Protein AF-A0A2A9CLD4-F1 (afdb_monomer)

Secondary structure (DSSP, 8-state):
--HHHHHHHHHHHHHHSS--HHHHHHS-HHHHHHHHHHHTS--TTTS--

Radius of gyration: 11.52 Å; Cα contacts (8 Å, |Δi|>4): 25; chains: 1; bounding box: 24×24×30 Å

Mean predicted aligned error: 6.97 Å

Solvent-accessible surface area (backbone atoms only — not comparable to full-atom values): 3065 Å² total; per-residue (Å²): 135,53,75,69,58,48,52,53,49,50,53,50,45,42,73,77,42,93,53,54,60,74,59,59,68,71,46,49,71,68,54,52,48,50,52,41,51,74,74,65,46,76,52,70,74,76,71,72,119

Structure (mmCIF, N/CA/C/O backbone):
data_AF-A0A2A9CLD4-F1
#
_entry.id   AF-A0A2A9CLD4-F1
#
loop_
_atom_site.group_PDB
_atom_site.id
_atom_site.type_symbol
_atom_site.label_atom_id
_atom_site.label_a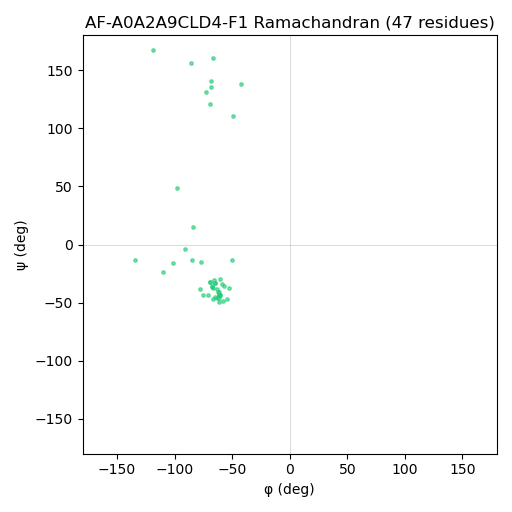lt_id
_atom_site.label_comp_id
_a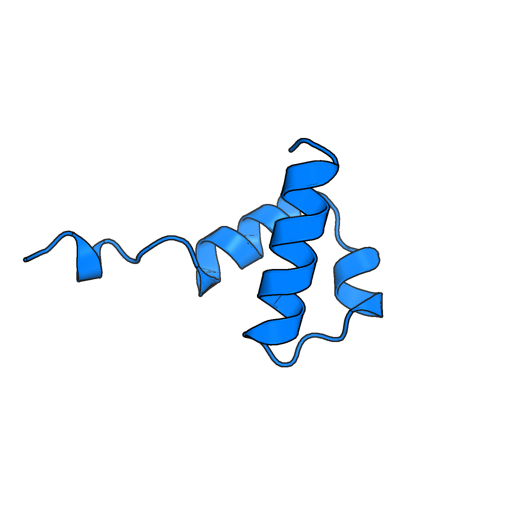tom_site.label_asym_id
_atom_site.label_entity_id
_atom_site.label_seq_id
_atom_site.pdbx_PDB_ins_code
_atom_site.Cartn_x
_atom_site.Cartn_y
_atom_site.Cartn_z
_atom_site.occupancy
_atom_site.B_iso_or_equiv
_atom_site.auth_seq_id
_atom_site.auth_comp_id
_atom_site.auth_asym_id
_atom_site.auth_atom_id
_atom_site.pdbx_PDB_model_num
ATOM 1 N N . MET A 1 1 ? -5.972 13.808 3.571 1.00 74.00 1 MET A N 1
ATOM 2 C CA . MET A 1 1 ? -6.600 13.053 2.466 1.00 74.00 1 MET A CA 1
ATOM 3 C C . MET A 1 1 ? -8.105 12.858 2.669 1.00 74.00 1 MET A C 1
ATOM 5 O O . MET A 1 1 ? -8.556 12.828 3.807 1.00 74.00 1 MET A O 1
ATOM 9 N N . SER A 1 2 ? -8.897 12.713 1.599 1.00 84.50 2 SER A N 1
ATOM 10 C CA . SER A 1 2 ? -10.284 12.216 1.693 1.00 84.50 2 SER A CA 1
ATOM 11 C C . SER A 1 2 ? -10.310 10.679 1.664 1.00 84.50 2 SER A C 1
ATOM 13 O O . SER A 1 2 ? -9.401 10.059 1.115 1.00 84.50 2 SER A O 1
ATOM 15 N N . GLN A 1 3 ? -11.356 10.034 2.198 1.00 84.31 3 GLN A N 1
ATOM 16 C CA . GLN A 1 3 ? -11.464 8.560 2.172 1.00 84.31 3 GLN A CA 1
ATOM 17 C C . GLN A 1 3 ? -11.453 7.976 0.751 1.00 84.31 3 GLN A C 1
ATOM 19 O O . GLN A 1 3 ? -10.905 6.898 0.533 1.00 84.31 3 GLN A O 1
ATOM 24 N N . GLN A 1 4 ? -12.027 8.689 -0.222 1.00 85.94 4 GLN A N 1
ATOM 25 C CA . GLN A 1 4 ? -12.028 8.258 -1.619 1.00 85.94 4 GLN A CA 1
ATOM 26 C C . GLN A 1 4 ? -10.613 8.268 -2.212 1.00 85.94 4 GLN A C 1
ATOM 28 O O . GLN A 1 4 ? -10.204 7.268 -2.796 1.00 85.94 4 GLN A O 1
ATOM 33 N N . ALA A 1 5 ? -9.855 9.349 -1.995 1.00 83.38 5 ALA A N 1
ATOM 34 C CA . ALA A 1 5 ? -8.469 9.457 -2.452 1.00 83.38 5 ALA A CA 1
ATOM 35 C C . ALA A 1 5 ? -7.576 8.397 -1.792 1.00 83.38 5 ALA A C 1
ATOM 37 O O . ALA A 1 5 ? -6.792 7.735 -2.467 1.00 83.38 5 ALA A O 1
ATOM 38 N N . ARG A 1 6 ? -7.775 8.148 -0.490 1.00 85.50 6 ARG A N 1
ATOM 39 C CA . ARG A 1 6 ? -7.058 7.094 0.236 1.00 85.50 6 ARG A CA 1
ATOM 40 C C . ARG A 1 6 ? -7.278 5.724 -0.397 1.00 85.50 6 ARG A C 1
ATOM 42 O O . ARG A 1 6 ? -6.316 5.009 -0.642 1.00 85.50 6 ARG A O 1
ATOM 49 N N . ASN A 1 7 ? -8.526 5.357 -0.685 1.00 88.88 7 ASN A N 1
ATOM 50 C CA . ASN A 1 7 ? -8.824 4.059 -1.294 1.00 88.88 7 ASN A CA 1
AT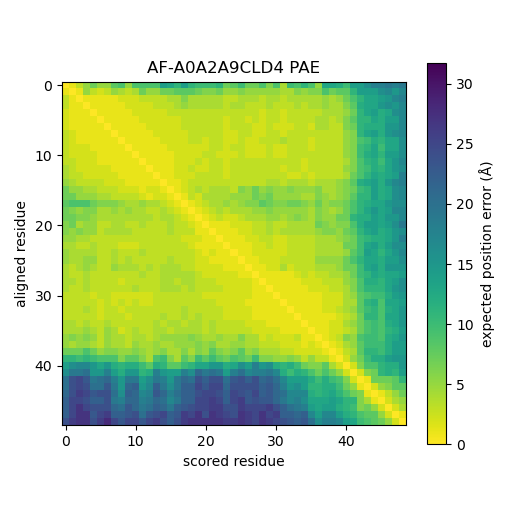OM 51 C C . ASN A 1 7 ? -8.172 3.913 -2.675 1.00 88.88 7 ASN A C 1
ATOM 53 O O . ASN A 1 7 ? -7.600 2.865 -2.963 1.00 88.88 7 ASN A O 1
ATOM 57 N N . GLN A 1 8 ? -8.185 4.976 -3.485 1.00 87.12 8 GLN A N 1
ATOM 58 C CA . GLN A 1 8 ? -7.505 4.992 -4.781 1.00 87.12 8 GLN A CA 1
ATOM 59 C C . GLN A 1 8 ? -5.990 4.800 -4.638 1.00 87.12 8 GLN A C 1
ATOM 61 O O . GLN A 1 8 ? -5.410 4.013 -5.379 1.00 87.12 8 GLN A O 1
ATOM 66 N N . PHE A 1 9 ? -5.351 5.469 -3.674 1.00 86.75 9 PHE A N 1
ATOM 67 C CA . PHE A 1 9 ? -3.909 5.338 -3.438 1.00 86.75 9 PHE A CA 1
ATOM 68 C C . PHE A 1 9 ? -3.528 3.949 -2.936 1.00 86.75 9 PHE A C 1
ATOM 70 O O . PHE A 1 9 ? -2.512 3.409 -3.359 1.00 86.75 9 PHE A O 1
ATOM 77 N N . ILE A 1 10 ? -4.356 3.343 -2.085 1.00 87.31 10 ILE A N 1
ATOM 78 C CA . ILE A 1 10 ? -4.142 1.975 -1.604 1.00 87.31 10 ILE A CA 1
ATO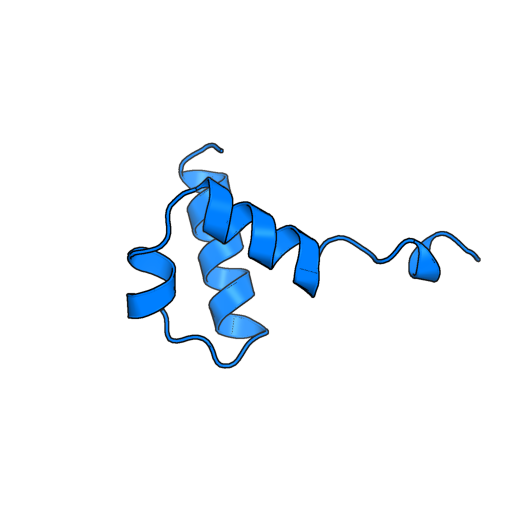M 79 C C . ILE A 1 10 ? -4.240 0.973 -2.749 1.00 87.31 10 ILE A C 1
ATOM 81 O O . ILE A 1 10 ? -3.387 0.093 -2.849 1.00 87.31 10 ILE A O 1
ATOM 85 N N . ASP A 1 11 ? -5.245 1.106 -3.618 1.00 88.12 11 ASP A N 1
ATOM 86 C CA . ASP A 1 11 ? -5.367 0.253 -4.800 1.00 88.12 11 ASP A CA 1
ATOM 87 C C . ASP A 1 11 ? -4.155 0.410 -5.721 1.00 88.12 11 ASP A C 1
ATOM 89 O O . ASP A 1 11 ? -3.584 -0.592 -6.146 1.00 88.12 11 ASP A O 1
ATOM 93 N N . LEU A 1 12 ? -3.701 1.646 -5.952 1.00 86.88 12 LEU A N 1
ATOM 94 C CA . LEU A 1 12 ? -2.518 1.918 -6.767 1.00 86.88 12 LEU A CA 1
ATOM 95 C C . LEU A 1 12 ? -1.245 1.315 -6.161 1.00 86.88 12 LEU A C 1
ATOM 97 O O . LEU A 1 12 ? -0.474 0.668 -6.865 1.00 86.88 12 LEU A O 1
ATOM 101 N N . LEU A 1 13 ? -1.038 1.489 -4.853 1.00 86.69 13 LEU A N 1
ATOM 102 C CA . LEU A 1 13 ? 0.104 0.925 -4.135 1.00 86.69 13 LEU A CA 1
ATOM 103 C C . LEU A 1 13 ? 0.107 -0.600 -4.214 1.00 86.69 13 LEU A C 1
ATOM 105 O O . LEU A 1 13 ? 1.152 -1.182 -4.483 1.00 86.69 13 LEU A O 1
ATOM 109 N N . CYS A 1 14 ? -1.043 -1.249 -4.038 1.00 87.06 14 CYS A N 1
ATOM 110 C CA . CYS A 1 14 ? -1.144 -2.706 -4.131 1.00 87.06 14 CYS A CA 1
ATOM 111 C C . CYS A 1 14 ? -0.947 -3.237 -5.560 1.00 87.06 14 CYS A C 1
ATOM 113 O O . CYS A 1 14 ? -0.454 -4.346 -5.724 1.00 87.06 14 CYS A O 1
ATOM 115 N N . ASP A 1 15 ? -1.359 -2.483 -6.582 1.00 85.94 15 ASP A N 1
ATOM 116 C CA . ASP A 1 15 ? -1.252 -2.895 -7.990 1.00 85.94 15 ASP A CA 1
ATOM 117 C C . ASP A 1 15 ? 0.174 -2.733 -8.537 1.00 85.94 15 ASP A C 1
ATOM 119 O O . ASP A 1 15 ? 0.676 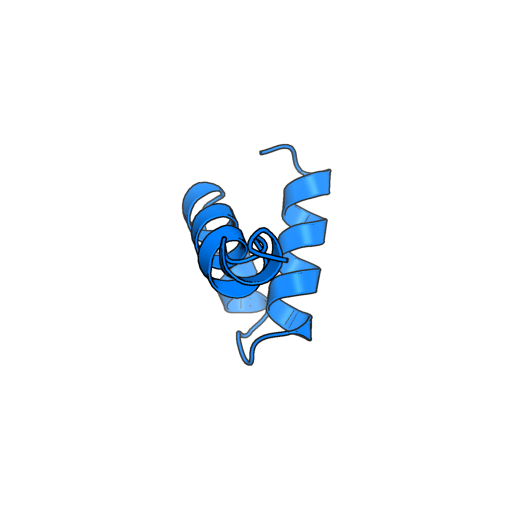-3.550 -9.307 1.00 85.94 15 ASP A O 1
ATOM 123 N N . LYS A 1 16 ? 0.849 -1.660 -8.128 1.00 83.50 16 LYS A N 1
ATOM 124 C CA . LYS A 1 16 ? 2.130 -1.236 -8.705 1.00 83.50 16 LYS A CA 1
ATOM 125 C C . LYS A 1 16 ? 3.343 -1.608 -7.860 1.00 83.50 16 LYS A C 1
ATOM 127 O O . LYS A 1 16 ? 4.466 -1.565 -8.360 1.00 83.50 16 LYS A O 1
ATOM 132 N N . THR A 1 17 ? 3.140 -1.957 -6.594 1.00 81.75 17 THR A N 1
ATOM 133 C CA . THR A 1 17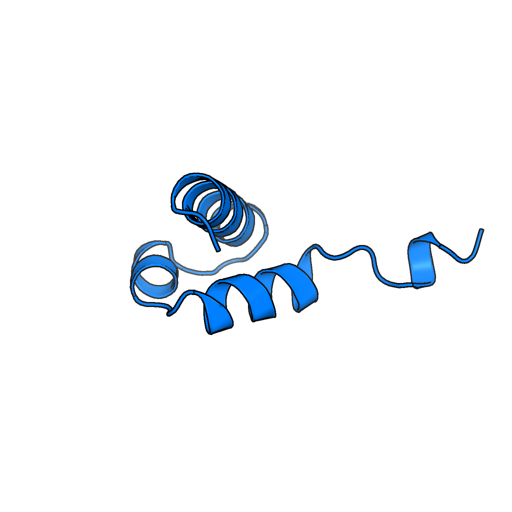 ? 4.199 -2.431 -5.697 1.00 81.75 17 THR A CA 1
ATOM 134 C C . THR A 1 17 ? 3.886 -3.850 -5.228 1.00 81.75 17 THR A C 1
ATOM 136 O O . THR A 1 17 ? 2.770 -4.337 -5.361 1.00 81.75 17 THR A O 1
ATOM 139 N N . THR A 1 18 ? 4.859 -4.528 -4.627 1.00 84.56 18 THR A N 1
ATOM 140 C CA . THR A 1 18 ? 4.642 -5.836 -3.987 1.00 84.56 18 THR A CA 1
ATOM 141 C C . THR A 1 18 ? 4.106 -5.717 -2.556 1.00 84.56 18 THR A C 1
ATOM 143 O O . THR A 1 18 ? 4.205 -6.671 -1.781 1.00 84.56 18 THR A O 1
ATOM 146 N N . MET A 1 19 ? 3.603 -4.544 -2.155 1.00 83.62 19 MET A N 1
ATOM 147 C CA . MET A 1 19 ? 3.078 -4.329 -0.809 1.00 83.62 19 MET A CA 1
ATOM 148 C C . MET A 1 19 ? 1.785 -5.113 -0.591 1.00 83.62 19 MET A C 1
ATOM 150 O O . MET A 1 19 ? 0.876 -5.110 -1.419 1.00 83.62 19 MET A O 1
ATOM 154 N N . ASN A 1 20 ? 1.684 -5.764 0.569 1.00 86.31 20 ASN A N 1
ATOM 155 C CA . ASN A 1 20 ? 0.461 -6.452 0.955 1.00 86.31 20 ASN A CA 1
ATOM 156 C C . ASN A 1 20 ? -0.615 -5.426 1.337 1.00 86.31 20 ASN A C 1
ATOM 158 O O . ASN A 1 20 ? -0.382 -4.552 2.172 1.00 86.31 20 ASN A O 1
ATOM 162 N N . ARG A 1 21 ? -1.821 -5.583 0.786 1.00 85.06 21 ARG A N 1
ATOM 163 C CA . ARG A 1 21 ? -2.984 -4.733 1.063 1.00 85.06 21 ARG A CA 1
ATOM 164 C C . ARG A 1 21 ? -3.283 -4.595 2.552 1.00 85.06 21 ARG A C 1
ATOM 166 O O . ARG A 1 21 ? -3.657 -3.516 2.996 1.00 85.06 21 ARG A O 1
ATOM 173 N N . GLU A 1 22 ? -3.104 -5.660 3.328 1.00 87.81 22 GLU A N 1
ATOM 174 C CA . GLU A 1 22 ? -3.312 -5.624 4.781 1.00 87.81 22 GLU A CA 1
ATOM 175 C C . GLU A 1 22 ? -2.320 -4.705 5.500 1.00 87.81 22 GLU A C 1
ATOM 177 O O . GLU A 1 22 ? -2.677 -4.071 6.489 1.00 87.81 22 GLU A O 1
ATOM 182 N N . GLU A 1 23 ? -1.092 -4.608 4.993 1.00 86.38 23 GLU A N 1
ATOM 183 C CA . GLU A 1 23 ? -0.067 -3.718 5.536 1.00 86.38 23 GLU A CA 1
ATOM 184 C C . GLU A 1 23 ? -0.360 -2.270 5.141 1.00 86.38 23 GLU A C 1
ATOM 186 O O . GLU A 1 23 ? -0.353 -1.390 5.996 1.00 86.38 23 GLU A O 1
ATOM 191 N N . VAL A 1 24 ? -0.745 -2.029 3.882 1.00 85.94 24 VAL A N 1
ATOM 192 C CA . VAL A 1 24 ? -1.132 -0.687 3.417 1.00 85.94 24 VAL A CA 1
ATOM 193 C C . VAL A 1 24 ? -2.402 -0.191 4.125 1.00 85.94 24 VAL A C 1
ATOM 195 O O . VAL A 1 24 ? -2.536 0.989 4.432 1.00 85.94 24 VAL A O 1
ATOM 198 N N . LEU A 1 25 ? -3.339 -1.078 4.467 1.00 86.94 25 LEU A N 1
ATOM 199 C CA . LEU A 1 25 ? -4.540 -0.698 5.216 1.00 86.94 25 LEU A CA 1
ATOM 200 C C . LEU A 1 25 ? -4.234 -0.219 6.641 1.00 86.94 25 LEU A C 1
ATOM 202 O O . LEU A 1 25 ? -4.968 0.640 7.136 1.00 86.94 25 LEU A O 1
ATOM 206 N N . LYS A 1 26 ? -3.166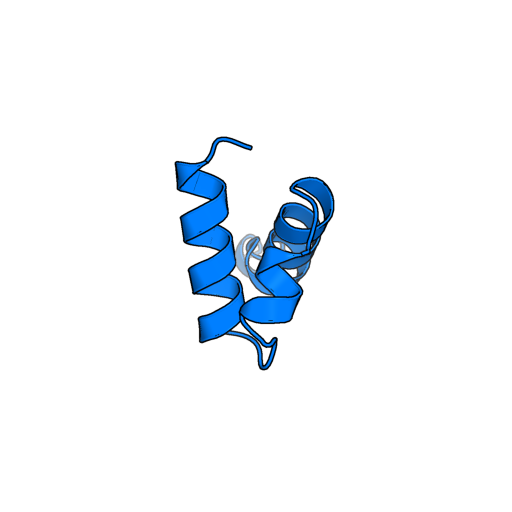 -0.736 7.266 1.00 91.12 26 LYS A N 1
ATOM 207 C CA . LYS A 1 26 ? -2.684 -0.308 8.592 1.00 91.12 26 LYS A CA 1
ATOM 208 C C . LYS A 1 26 ? -1.918 1.016 8.547 1.00 91.12 26 LYS A C 1
ATOM 210 O O . LYS A 1 26 ? -1.727 1.618 9.601 1.00 91.12 26 LYS A O 1
ATOM 215 N N . MET A 1 27 ? -1.502 1.466 7.363 1.00 88.62 27 MET A N 1
ATOM 216 C CA . MET A 1 27 ? -0.798 2.733 7.196 1.00 88.62 27 MET A CA 1
ATOM 217 C C . MET A 1 27 ? -1.713 3.924 7.470 1.00 88.62 27 MET A C 1
ATOM 219 O O . MET A 1 27 ? -2.89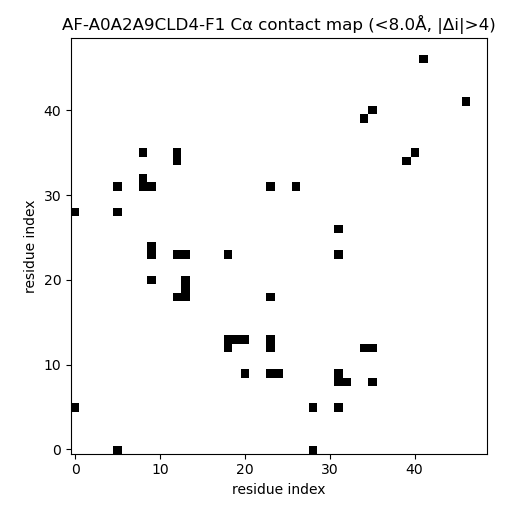1 3.966 7.084 1.00 88.62 27 MET A O 1
ATOM 223 N N . SER A 1 28 ? -1.134 4.922 8.123 1.00 90.38 28 SER A N 1
ATOM 224 C CA . SER A 1 28 ? -1.727 6.240 8.281 1.00 90.38 28 SER A CA 1
ATOM 225 C C . SER A 1 28 ? -1.819 6.967 6.940 1.00 90.38 28 SER A C 1
ATOM 227 O O . SER A 1 28 ? -1.110 6.660 5.982 1.00 90.38 28 SER A O 1
ATOM 229 N N . ASP A 1 29 ? -2.687 7.973 6.871 1.00 87.06 29 ASP A N 1
ATOM 230 C CA . ASP A 1 29 ? -2.873 8.762 5.650 1.00 87.06 29 ASP A CA 1
ATOM 231 C C . ASP A 1 29 ? -1.565 9.406 5.165 1.00 87.06 29 ASP A C 1
ATOM 233 O O . ASP A 1 29 ? -1.321 9.4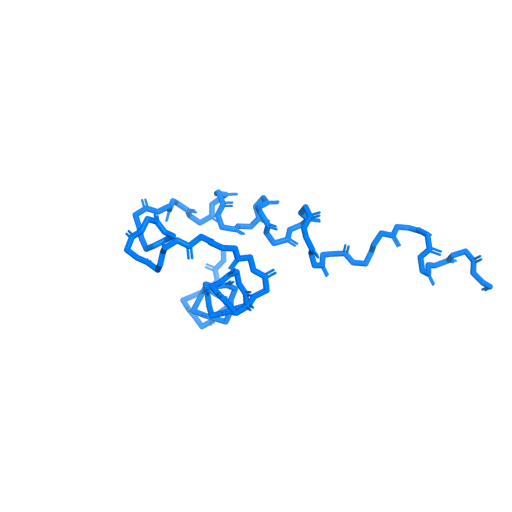46 3.964 1.00 87.06 29 ASP A O 1
ATOM 237 N N . ALA A 1 30 ? -0.700 9.837 6.090 1.00 87.62 30 ALA A N 1
ATOM 238 C CA . ALA A 1 30 ? 0.603 10.417 5.768 1.00 87.62 30 ALA A CA 1
ATOM 239 C C . ALA A 1 30 ? 1.577 9.393 5.160 1.00 87.62 30 ALA A C 1
ATOM 241 O O . ALA A 1 30 ? 2.352 9.734 4.272 1.00 87.62 30 ALA A O 1
ATOM 242 N N . GLU A 1 31 ? 1.535 8.137 5.611 1.00 88.44 31 GLU A N 1
ATOM 243 C CA . GLU A 1 31 ? 2.357 7.059 5.050 1.00 88.44 31 GLU A CA 1
ATOM 244 C C . GLU A 1 31 ? 1.869 6.663 3.653 1.00 88.44 31 GLU A C 1
ATOM 246 O O . GLU A 1 31 ? 2.676 6.526 2.737 1.00 88.44 31 GLU A O 1
ATOM 251 N N . VAL A 1 32 ? 0.550 6.539 3.465 1.00 86.62 32 VAL A N 1
ATOM 252 C CA . VAL A 1 32 ? -0.051 6.255 2.151 1.00 86.62 32 VAL A CA 1
ATOM 253 C C . VAL A 1 32 ? 0.268 7.372 1.156 1.00 86.62 32 VAL A C 1
ATOM 255 O O . VAL A 1 32 ? 0.652 7.083 0.025 1.00 86.62 32 VAL A O 1
ATOM 258 N N . GLU A 1 33 ? 0.161 8.637 1.574 1.00 85.38 33 GLU A N 1
ATOM 259 C CA . GLU A 1 33 ? 0.586 9.776 0.757 1.00 85.38 33 GLU A CA 1
ATOM 260 C C . GLU A 1 33 ? 2.090 9.698 0.461 1.00 85.38 33 GLU A C 1
ATOM 262 O O . GLU A 1 33 ? 2.466 9.753 -0.702 1.00 85.38 33 GLU A O 1
ATOM 267 N N . TYR A 1 34 ? 2.958 9.478 1.452 1.00 86.62 34 TYR A N 1
ATOM 268 C CA . TYR A 1 34 ? 4.406 9.369 1.228 1.00 86.62 34 TYR A CA 1
ATOM 269 C C . TYR A 1 34 ? 4.774 8.317 0.172 1.00 86.62 34 TYR A C 1
ATOM 271 O O . TYR A 1 34 ? 5.550 8.602 -0.739 1.00 86.62 34 TYR A O 1
ATOM 279 N N . PHE A 1 35 ? 4.199 7.114 0.255 1.00 83.44 35 PHE A N 1
ATOM 280 C CA . PHE A 1 35 ? 4.451 6.079 -0.746 1.00 83.44 35 PHE A CA 1
ATOM 281 C C . PHE A 1 35 ? 3.830 6.413 -2.100 1.00 83.44 35 PHE A C 1
ATOM 283 O O . PHE A 1 35 ? 4.408 6.072 -3.130 1.00 83.44 35 PHE A O 1
ATOM 290 N N . HIS A 1 36 ? 2.691 7.107 -2.116 1.00 82.69 36 HIS A N 1
ATOM 291 C CA . HIS A 1 36 ? 2.131 7.616 -3.358 1.00 82.69 36 HIS A CA 1
ATOM 292 C C . HIS A 1 36 ? 3.089 8.602 -4.038 1.00 82.69 36 HIS A C 1
ATOM 294 O O . HIS A 1 36 ? 3.391 8.431 -5.214 1.00 82.69 36 HIS A O 1
ATOM 300 N N . TRP A 1 37 ? 3.657 9.547 -3.285 1.00 83.69 37 TRP A N 1
ATOM 301 C CA . TRP A 1 37 ? 4.668 10.478 -3.790 1.00 83.69 37 TRP A CA 1
ATOM 302 C C . TRP A 1 37 ? 5.953 9.781 -4.246 1.00 83.69 37 TRP A C 1
ATOM 304 O O . TRP A 1 37 ? 6.538 10.151 -5.255 1.00 83.69 37 TRP A O 1
ATOM 314 N N . LEU A 1 38 ? 6.391 8.744 -3.531 1.00 82.69 38 LEU A N 1
ATOM 315 C CA . LEU A 1 38 ? 7.616 8.016 -3.862 1.00 82.69 38 LEU A CA 1
ATOM 316 C C . LEU A 1 38 ? 7.513 7.224 -5.175 1.00 82.69 38 LEU A C 1
ATOM 318 O O . LEU A 1 38 ? 8.511 7.085 -5.880 1.00 82.69 38 LEU A O 1
ATOM 322 N N . TYR A 1 39 ? 6.339 6.657 -5.464 1.00 77.81 39 TYR A N 1
ATOM 323 C CA . TYR A 1 39 ? 6.157 5.711 -6.569 1.00 77.81 39 TYR A CA 1
ATOM 324 C C . TYR A 1 39 ? 5.328 6.244 -7.742 1.00 77.81 39 TYR A C 1
ATOM 326 O O . TYR A 1 39 ? 5.449 5.701 -8.840 1.00 77.81 39 TYR A O 1
ATOM 334 N N . PHE A 1 40 ? 4.471 7.245 -7.524 1.00 73.88 40 PHE A N 1
ATOM 335 C CA . PHE A 1 40 ? 3.452 7.669 -8.496 1.00 73.88 40 PHE A CA 1
ATOM 336 C C . PHE A 1 40 ? 3.337 9.166 -8.704 1.00 73.88 40 PHE A C 1
ATOM 338 O O . PHE A 1 40 ? 2.685 9.556 -9.671 1.00 73.88 40 PHE A O 1
ATOM 345 N N . ASP A 1 41 ? 3.930 9.993 -7.845 1.00 67.81 41 ASP A N 1
ATOM 346 C CA . ASP A 1 41 ? 4.115 11.383 -8.229 1.00 67.81 41 ASP A CA 1
ATOM 347 C C . ASP A 1 41 ? 5.156 11.387 -9.344 1.00 67.81 41 ASP A C 1
ATOM 349 O O . ASP A 1 41 ? 6.240 10.808 -9.197 1.00 67.81 41 ASP A O 1
ATOM 353 N N . GLU A 1 42 ? 4.752 11.904 -10.507 1.00 58.38 42 GLU A N 1
ATOM 354 C CA . GLU A 1 42 ? 5.604 12.005 -11.683 1.00 58.38 42 GLU A CA 1
ATOM 355 C C . GLU A 1 42 ? 6.908 12.644 -11.224 1.00 58.38 42 GLU A C 1
ATOM 357 O O . GLU A 1 42 ? 6.954 13.811 -10.831 1.00 58.38 42 GLU A O 1
ATOM 362 N N . SER A 1 43 ? 7.974 11.842 -11.223 1.00 50.78 43 SER A N 1
ATOM 363 C CA . SER A 1 43 ? 9.322 12.344 -11.036 1.00 50.78 43 SER A CA 1
ATOM 364 C C . SER A 1 43 ? 9.448 13.629 -11.856 1.00 50.78 43 SER A C 1
ATOM 366 O O . SER A 1 43 ? 9.022 13.637 -13.014 1.00 50.78 43 SER A O 1
ATOM 368 N N . PRO A 1 44 ? 10.086 14.697 -11.349 1.00 52.03 44 PRO A N 1
ATOM 369 C CA . PRO A 1 44 ? 10.428 15.853 -12.174 1.00 52.03 44 PRO A CA 1
ATOM 370 C C . PRO A 1 44 ? 11.154 15.471 -13.482 1.00 52.03 44 PRO A C 1
ATOM 372 O O . PRO A 1 44 ? 11.271 16.301 -14.377 1.00 52.03 44 PRO A O 1
ATOM 375 N N . ALA A 1 45 ? 11.638 14.227 -13.601 1.00 51.22 45 ALA A N 1
ATOM 376 C CA . ALA A 1 45 ? 12.146 13.635 -14.830 1.00 51.22 45 ALA A CA 1
ATOM 377 C C . ALA A 1 45 ? 11.122 13.549 -15.982 1.00 51.22 45 ALA A C 1
ATOM 379 O O . ALA A 1 45 ? 11.552 13.670 -17.124 1.00 51.22 45 ALA A O 1
ATOM 380 N N . ASP A 1 46 ? 9.816 13.410 -15.726 1.00 50.91 46 ASP A N 1
ATOM 381 C CA . ASP A 1 46 ? 8.783 13.441 -16.782 1.00 50.91 46 ASP A CA 1
ATOM 382 C C . ASP A 1 46 ? 8.346 14.879 -17.141 1.00 50.91 46 ASP A C 1
ATOM 384 O O . ASP A 1 46 ? 7.765 15.113 -18.198 1.00 50.91 46 ASP A O 1
ATOM 388 N N . LEU A 1 47 ? 8.703 15.871 -16.312 1.00 51.69 47 LEU A N 1
ATOM 389 C CA . LEU A 1 47 ? 8.521 17.310 -16.572 1.00 51.69 47 LEU A CA 1
ATOM 390 C C . LEU A 1 47 ? 9.730 17.969 -17.267 1.00 51.69 47 LEU A C 1
ATOM 392 O O . LEU A 1 47 ? 9.668 19.150 -17.609 1.00 51.69 47 LEU A O 1
ATOM 396 N N . MET A 1 48 ? 10.825 17.231 -17.484 1.00 53.09 48 MET A N 1
ATOM 397 C CA . MET A 1 48 ? 11.996 17.677 -18.252 1.00 53.09 48 MET A CA 1
ATOM 398 C C . MET A 1 48 ? 11.973 17.163 -19.706 1.00 53.09 48 MET A C 1
ATOM 400 O O . MET A 1 48 ? 12.981 16.648 -20.195 1.00 53.09 48 MET A O 1
ATOM 404 N N . MET A 1 49 ? 10.843 17.319 -20.406 1.00 44.69 49 MET A N 1
ATOM 405 C CA . MET A 1 49 ? 10.784 17.243 -21.877 1.00 44.69 49 MET A CA 1
ATOM 406 C C . MET A 1 49 ? 10.432 18.591 -22.496 1.00 44.69 49 MET A C 1
ATOM 408 O O . MET A 1 49 ? 9.439 19.209 -22.055 1.00 44.69 49 MET A O 1
#

Foldseek 3Di:
DDPVVLVVLLVVCVVPDVDDSVVSVPDDPVVSVVVCCVRPVPDCVVVPD

pLDDT: mean 79.41, std 13.01, range [44.69, 91.12]

Nearest PDB structures (foldseek):
  1i5a-assembly1_A  TM=7.276E-01  e=8.063E+00  Thermotoga maritima

Sequence (49 aa):
MSQQARNQFIDLLCDKTTMNREEVLKMSDAEVEYFHWLYFDESPADLMM